Protein AF-A0A5K1G7Z6-F1 (afdb_monomer)

Sequence (95 aa):
MSKHSDDIERLQGITLPVISYKELLLATSNFCNANFLGNESFGSVYKGILADGTTVAVKVLNLLYEGASKSFDIECTVMHQIRHRNLVKVIMSCP

Secondary structure (DSSP, 8-state):
---SS-SS---TT-------HHHHHHHTTTT-GGGEEEEETTEEEEEEE-TTS-EEEEEEE-TTSTTHHHHHHHHHHHHHH---TTSPPP-----

Foldseek 3Di:
DDDDDDPPPDPPPDDFDDDAPVQVCQQQVNVDPVQWDDADPFATWGWGQGPVRDIDIDGDGDPPDDCSVVVVVVVVVVLCPDDDPPDDRDRDDDD

Mean predicted aligned error: 9.82 Å

Organism: NCBI:txid210225

pLDDT: mean 75.78, std 17.64, range [33.72, 96.38]

Solvent-accessible surface area (backbone atoms only — not comparable to full-atom values): 6111 Å² total; per-residue (Å²): 135,86,86,86,86,75,83,84,76,78,65,89,89,66,91,59,71,85,65,51,69,67,54,52,32,62,23,19,60,66,72,31,75,93,28,55,74,49,74,55,101,61,26,39,32,26,43,25,43,43,98,89,65,52,75,43,79,48,73,48,70,51,67,88,44,89,59,35,66,59,51,44,56,49,50,50,54,52,39,65,70,52,83,50,99,90,51,81,72,63,68,72,85,71,135

Radius of gyration: 14.49 Å; Cα contacts (8 Å, |Δi|>4): 96; chains: 1; bounding box: 43×34×26 Å

Structure (mmCIF, N/CA/C/O backbone):
data_AF-A0A5K1G7Z6-F1
#
_entry.id   AF-A0A5K1G7Z6-F1
#
loop_
_atom_site.group_PDB
_atom_site.id
_atom_site.type_symbol
_atom_site.label_atom_id
_atom_site.label_alt_id
_atom_site.label_comp_id
_atom_site.label_asym_id
_atom_site.label_entity_id
_atom_site.label_seq_id
_atom_site.pdbx_PDB_ins_code
_atom_site.Cartn_x
_atom_site.Cartn_y
_atom_site.Cartn_z
_atom_site.occupancy
_atom_site.B_iso_or_equiv
_atom_site.auth_seq_id
_atom_site.auth_comp_id
_atom_site.auth_asym_id
_atom_site.auth_atom_id
_atom_site.pdbx_PDB_model_num
ATOM 1 N N . MET A 1 1 ? 29.820 6.897 12.870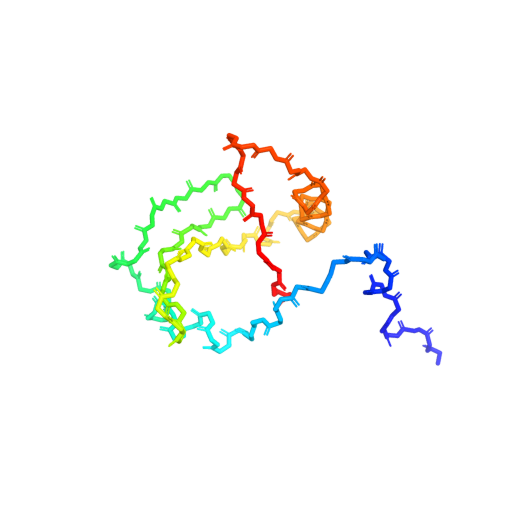 1.00 33.72 1 MET A N 1
ATOM 2 C CA . MET A 1 1 ? 29.589 7.770 11.698 1.00 33.72 1 MET A CA 1
ATOM 3 C C . MET A 1 1 ? 28.296 7.274 11.054 1.00 33.72 1 MET A C 1
ATOM 5 O O . MET A 1 1 ? 28.349 6.369 10.244 1.00 33.72 1 MET A O 1
ATOM 9 N N . SER A 1 2 ? 27.141 7.495 11.693 1.00 36.50 2 SER A N 1
ATOM 10 C CA . SER A 1 2 ? 26.239 8.650 11.482 1.00 36.50 2 SER A CA 1
ATOM 11 C C . SER A 1 2 ? 25.957 8.819 9.979 1.00 36.50 2 SER A C 1
ATOM 13 O O . SER A 1 2 ? 26.885 9.154 9.256 1.00 36.50 2 SER A O 1
ATOM 15 N N . LYS A 1 3 ? 24.773 8.540 9.425 1.00 36.81 3 LYS A N 1
ATOM 16 C CA . LYS A 1 3 ? 23.414 8.660 9.964 1.00 36.81 3 LYS A CA 1
ATOM 17 C C . LYS A 1 3 ? 22.495 7.578 9.388 1.00 36.81 3 LYS A C 1
ATOM 19 O O . LYS A 1 3 ? 22.454 7.361 8.184 1.00 36.81 3 LYS A O 1
ATOM 24 N N . HIS A 1 4 ? 21.752 6.939 10.275 1.00 45.06 4 HIS A N 1
ATOM 25 C CA . HIS A 1 4 ? 20.583 6.114 10.005 1.00 45.06 4 HIS A CA 1
ATOM 26 C C . HIS A 1 4 ? 19.493 6.793 10.840 1.00 45.06 4 HIS A C 1
ATOM 28 O O . HIS A 1 4 ? 19.712 6.866 12.048 1.00 45.06 4 HIS A O 1
ATOM 34 N N . SER A 1 5 ? 18.442 7.357 10.216 1.00 38.75 5 SER A N 1
ATOM 35 C CA . SER A 1 5 ? 17.180 7.845 10.843 1.00 38.75 5 SER A CA 1
ATOM 36 C C . SER A 1 5 ? 16.677 9.275 10.501 1.00 38.75 5 SER A C 1
ATOM 38 O O . SER A 1 5 ? 15.725 9.710 11.143 1.00 38.75 5 SER A O 1
ATOM 40 N N . ASP A 1 6 ? 17.192 10.002 9.498 1.00 37.72 6 ASP A N 1
ATOM 41 C CA . ASP A 1 6 ? 16.835 11.438 9.345 1.00 37.72 6 ASP A CA 1
ATOM 42 C C . ASP A 1 6 ? 15.898 11.816 8.166 1.00 37.72 6 ASP A C 1
ATOM 44 O O . ASP A 1 6 ? 15.642 13.001 7.983 1.00 37.72 6 ASP A O 1
ATOM 48 N N . ASP A 1 7 ? 15.327 10.882 7.389 1.00 39.72 7 ASP A N 1
ATOM 49 C CA . ASP A 1 7 ? 14.519 11.259 6.200 1.00 39.72 7 ASP A CA 1
ATOM 50 C C . ASP A 1 7 ? 12.982 11.204 6.390 1.00 39.72 7 ASP A C 1
ATOM 52 O O . ASP A 1 7 ? 12.233 11.532 5.473 1.00 39.72 7 ASP A O 1
ATOM 56 N N . ILE A 1 8 ? 12.477 10.866 7.589 1.00 48.38 8 ILE A N 1
ATOM 57 C CA . ILE A 1 8 ? 11.028 10.942 7.919 1.00 48.38 8 ILE A CA 1
ATOM 58 C C . ILE A 1 8 ? 10.653 12.311 8.527 1.00 48.38 8 ILE A C 1
ATOM 60 O O . ILE A 1 8 ? 9.501 12.577 8.866 1.00 48.38 8 ILE A O 1
ATOM 64 N N . GLU A 1 9 ? 11.587 13.254 8.622 1.00 43.72 9 GLU A N 1
ATOM 65 C CA . GLU A 1 9 ? 11.241 14.645 8.905 1.00 43.72 9 GLU A CA 1
ATOM 66 C C . GLU A 1 9 ? 11.064 15.412 7.593 1.00 43.72 9 GLU A C 1
ATOM 68 O O . GLU A 1 9 ? 12.046 15.862 7.009 1.00 43.72 9 GLU A O 1
ATOM 73 N N . ARG A 1 10 ? 9.802 15.588 7.154 1.00 42.16 10 ARG A N 1
ATOM 74 C CA . ARG A 1 10 ? 9.218 16.853 6.619 1.00 42.16 10 ARG A CA 1
ATOM 75 C C . ARG A 1 10 ? 7.948 16.663 5.768 1.00 42.16 10 ARG A C 1
ATOM 77 O O . ARG A 1 10 ? 7.815 17.221 4.683 1.00 42.16 10 ARG A O 1
ATOM 84 N N . LEU A 1 11 ? 6.926 16.017 6.331 1.00 49.56 11 LEU A N 1
ATOM 85 C CA . LEU A 1 11 ? 5.526 16.320 5.991 1.00 49.56 11 LEU A CA 1
ATOM 86 C C . LEU A 1 11 ? 4.891 17.057 7.178 1.00 49.56 11 LEU A C 1
ATOM 88 O O . LEU A 1 11 ? 4.120 16.494 7.953 1.00 49.56 11 LEU A O 1
ATOM 92 N N . GLN A 1 12 ? 5.275 18.324 7.367 1.00 43.69 12 GLN A N 1
ATOM 93 C CA . GLN A 1 12 ? 4.718 19.171 8.424 1.00 43.69 12 GLN A CA 1
ATOM 94 C C . GLN A 1 12 ? 3.193 19.288 8.242 1.00 43.69 12 GLN A C 1
ATOM 96 O O . GLN A 1 12 ? 2.720 19.899 7.287 1.00 43.69 12 GLN A O 1
ATOM 101 N N . GLY A 1 13 ? 2.429 18.681 9.158 1.00 45.28 13 GLY A N 1
ATOM 102 C CA . GLY A 1 13 ? 0.972 18.834 9.258 1.00 45.28 13 GLY A CA 1
ATOM 103 C C . GLY A 1 13 ? 0.114 17.642 8.817 1.00 45.28 13 GLY A C 1
ATOM 104 O O . GLY A 1 13 ? -1.110 17.771 8.801 1.00 45.28 13 GLY A O 1
ATOM 105 N N . ILE A 1 14 ? 0.698 16.486 8.479 1.00 52.25 14 ILE A N 1
ATOM 106 C CA . ILE A 1 14 ? -0.070 15.267 8.175 1.00 52.25 14 ILE A CA 1
ATOM 107 C C . ILE A 1 14 ? 0.371 14.135 9.112 1.00 52.25 14 ILE A C 1
ATOM 109 O O . ILE A 1 14 ? 1.354 13.452 8.853 1.00 52.25 14 ILE A O 1
ATOM 113 N N . THR A 1 15 ? -0.367 13.91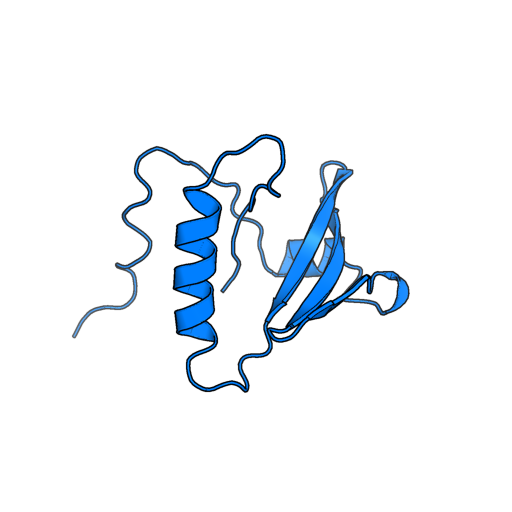4 10.202 1.00 50.34 15 THR A N 1
ATOM 114 C CA . THR A 1 15 ? -0.235 12.688 11.004 1.00 50.34 15 THR A CA 1
ATOM 115 C C . THR A 1 15 ? -0.934 11.556 10.257 1.00 50.34 15 THR A C 1
ATOM 117 O O . THR A 1 15 ? -2.164 11.520 10.196 1.00 50.34 15 THR A O 1
ATOM 120 N N . LEU A 1 16 ? -0.165 10.664 9.634 1.00 58.88 16 LEU A N 1
ATOM 121 C CA . LEU A 1 16 ? -0.701 9.453 9.013 1.00 58.88 16 LEU A CA 1
ATOM 122 C C . LEU A 1 16 ? -0.674 8.299 10.022 1.00 58.88 16 LEU A C 1
ATOM 124 O O . LEU A 1 16 ? 0.274 8.210 10.805 1.00 58.88 16 LEU A O 1
ATOM 128 N N . PRO A 1 17 ? -1.683 7.411 10.021 1.00 65.25 17 PRO A N 1
ATOM 129 C CA . PRO A 1 17 ? -1.619 6.177 10.787 1.00 65.25 17 PRO A CA 1
ATOM 130 C C . PRO A 1 17 ? -0.415 5.352 10.326 1.00 65.25 17 PRO A C 1
ATOM 132 O O . PRO A 1 17 ? -0.280 5.047 9.140 1.00 65.25 17 PRO A O 1
ATOM 135 N N . VAL A 1 18 ? 0.456 4.986 11.263 1.00 71.69 18 VAL A N 1
ATOM 136 C CA . VAL A 1 18 ? 1.515 4.010 11.003 1.00 71.69 18 VAL A CA 1
ATOM 137 C C . VAL A 1 18 ? 0.869 2.628 11.072 1.00 71.69 18 VAL A C 1
ATOM 139 O O . VAL A 1 18 ? 0.439 2.207 12.139 1.00 71.69 18 VAL A O 1
ATOM 142 N N . ILE A 1 19 ? 0.777 1.950 9.931 1.00 81.62 19 ILE A N 1
ATOM 143 C CA . ILE A 1 19 ? 0.304 0.567 9.805 1.00 81.62 19 ILE A CA 1
ATOM 144 C C . ILE A 1 19 ? 1.545 -0.302 9.642 1.00 81.62 19 ILE A C 1
ATOM 146 O O . ILE A 1 19 ? 2.379 -0.082 8.765 1.00 81.62 19 ILE A O 1
ATOM 150 N N . SER A 1 20 ? 1.703 -1.284 10.511 1.00 87.50 20 SER A N 1
ATOM 151 C CA . SER A 1 20 ? 2.823 -2.212 10.431 1.00 87.50 20 SER A CA 1
ATOM 152 C C . SER A 1 20 ? 2.668 -3.182 9.256 1.00 87.50 20 SER A C 1
ATOM 154 O O . SER A 1 20 ? 1.559 -3.526 8.841 1.00 87.50 20 SER A O 1
ATOM 156 N N . TYR A 1 21 ? 3.786 -3.733 8.777 1.00 88.19 21 TYR A N 1
ATOM 157 C CA . TYR A 1 21 ? 3.761 -4.837 7.812 1.00 88.19 21 TYR A CA 1
ATOM 158 C C . TYR A 1 21 ? 2.878 -6.003 8.285 1.00 88.19 21 TYR A C 1
ATOM 160 O O . TYR A 1 21 ? 2.136 -6.586 7.500 1.00 88.19 21 TYR A O 1
ATOM 168 N N . LYS A 1 22 ? 2.899 -6.312 9.590 1.00 90.94 22 LYS A N 1
ATOM 169 C CA . LYS A 1 22 ? 2.064 -7.363 10.188 1.00 90.94 22 LYS A CA 1
ATOM 170 C C . LYS A 1 22 ? 0.571 -7.073 10.030 1.00 90.94 22 LYS A C 1
ATOM 172 O O . LYS A 1 22 ? -0.197 -7.991 9.755 1.00 90.94 22 LYS A O 1
ATOM 177 N N . GLU A 1 23 ? 0.154 -5.824 10.197 1.00 91.50 23 GLU A N 1
ATOM 178 C CA . GLU A 1 23 ? -1.237 -5.427 9.974 1.00 91.50 23 GLU A CA 1
ATOM 179 C C . GLU A 1 23 ? -1.627 -5.549 8.503 1.00 91.50 23 GLU A C 1
ATOM 181 O O . GLU A 1 23 ? -2.694 -6.083 8.218 1.00 91.50 23 GLU A O 1
ATOM 186 N N . LEU A 1 24 ? -0.753 -5.160 7.568 1.00 92.69 24 LEU A N 1
ATOM 187 C CA . LEU A 1 24 ? -0.987 -5.378 6.134 1.00 92.69 24 LEU A CA 1
ATOM 188 C C . LEU A 1 24 ? -1.079 -6.872 5.791 1.00 92.69 24 LEU A C 1
ATOM 190 O O . LEU A 1 24 ? -1.939 -7.277 5.005 1.00 92.69 24 LEU A O 1
ATOM 194 N N . LEU A 1 25 ? -0.239 -7.703 6.412 1.00 94.31 25 LEU A N 1
ATOM 195 C CA . LEU A 1 25 ? -0.252 -9.155 6.253 1.00 94.31 25 LEU A CA 1
ATOM 196 C C . LEU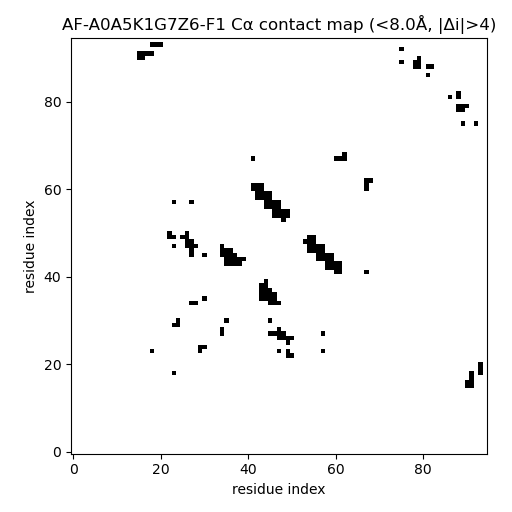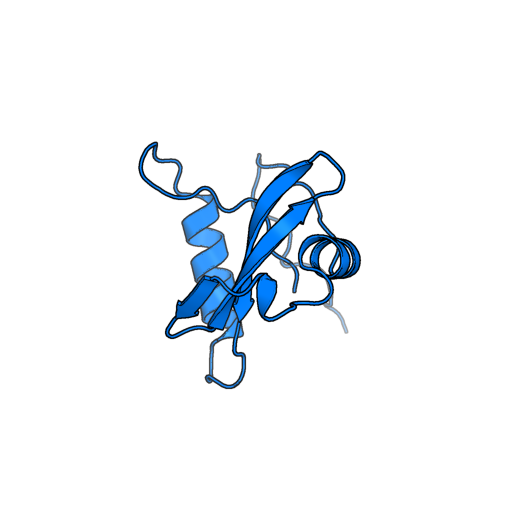 A 1 25 ? -1.601 -9.737 6.688 1.00 94.31 25 LEU A C 1
ATOM 198 O O . LEU A 1 25 ? -2.223 -10.493 5.947 1.00 94.31 25 LEU A O 1
ATOM 202 N N . LEU A 1 26 ? -2.081 -9.357 7.873 1.00 95.62 26 LEU A N 1
ATOM 203 C CA . LEU A 1 26 ? -3.375 -9.804 8.388 1.00 95.62 26 LEU A CA 1
ATOM 204 C C . LEU A 1 26 ? -4.524 -9.281 7.521 1.00 95.62 26 LEU A C 1
ATOM 206 O O . LEU A 1 26 ? -5.384 -10.059 7.109 1.00 95.62 26 LEU A O 1
ATOM 210 N N . ALA A 1 27 ? -4.491 -7.994 7.173 1.00 94.88 27 ALA A N 1
ATOM 211 C CA . ALA A 1 27 ? -5.530 -7.342 6.387 1.00 94.88 27 ALA A CA 1
ATOM 212 C C . ALA A 1 27 ? -5.708 -7.976 5.003 1.00 94.88 27 ALA A C 1
ATOM 214 O O . ALA A 1 27 ? -6.829 -8.067 4.509 1.00 94.88 27 ALA A O 1
ATOM 215 N N . THR A 1 28 ? -4.616 -8.430 4.384 1.00 96.12 28 THR A N 1
ATOM 216 C CA . THR A 1 28 ? -4.608 -9.045 3.045 1.00 96.12 28 THR A CA 1
ATOM 217 C C . THR A 1 28 ? -4.678 -10.573 3.073 1.00 96.12 28 THR A C 1
ATOM 219 O O . THR A 1 28 ? -4.598 -11.207 2.017 1.00 96.12 28 THR A O 1
ATOM 222 N N . SER A 1 29 ? -4.841 -11.190 4.251 1.00 96.19 29 SER A N 1
ATOM 223 C CA . SER A 1 29 ? -4.769 -12.651 4.421 1.00 96.19 29 SER A CA 1
ATOM 224 C C . SER A 1 29 ? -3.474 -13.237 3.845 1.00 96.19 29 SER A C 1
ATOM 226 O O . SER A 1 29 ? -3.499 -14.180 3.058 1.00 96.19 29 SER A O 1
ATOM 228 N N . ASN A 1 30 ? -2.340 -12.647 4.220 1.00 95.25 30 ASN A N 1
ATOM 229 C CA . ASN A 1 30 ? -1.003 -12.996 3.747 1.00 95.25 30 ASN A CA 1
ATOM 230 C C . ASN A 1 30 ? -0.855 -12.846 2.224 1.00 95.25 30 ASN A C 1
ATOM 232 O O . ASN A 1 30 ? -0.348 -13.749 1.559 1.00 95.25 30 ASN A O 1
ATOM 236 N N . PHE A 1 31 ? -1.340 -11.724 1.675 1.00 94.62 31 PHE A N 1
ATOM 237 C CA . PHE A 1 31 ? -1.343 -11.439 0.233 1.00 94.62 31 PHE A CA 1
ATOM 238 C C . PHE A 1 31 ? -1.956 -12.578 -0.605 1.00 94.62 31 PHE A C 1
ATOM 240 O O . PHE A 1 31 ? -1.453 -12.944 -1.667 1.00 94.62 31 PHE A O 1
ATOM 247 N N . CYS A 1 32 ? -3.047 -13.174 -0.109 1.00 94.81 32 CYS A N 1
ATOM 248 C CA . CYS A 1 32 ? -3.714 -14.293 -0.772 1.00 94.81 32 CYS A CA 1
ATOM 249 C C . CYS A 1 32 ? -4.235 -13.893 -2.163 1.00 94.81 32 CYS A C 1
ATOM 251 O O . CYS A 1 32 ? -4.789 -12.807 -2.337 1.00 94.81 32 CYS A O 1
ATOM 253 N N . ASN A 1 33 ? -4.169 -14.811 -3.133 1.00 95.56 33 ASN A N 1
ATOM 254 C CA . ASN A 1 33 ? -4.729 -14.605 -4.475 1.00 95.56 33 ASN A CA 1
ATOM 255 C C . ASN A 1 33 ? -6.232 -14.281 -4.471 1.00 95.56 33 ASN A C 1
ATOM 257 O O . ASN A 1 33 ? -6.696 -13.586 -5.367 1.00 95.56 33 ASN A O 1
ATOM 261 N N . ALA A 1 34 ? -6.992 -14.725 -3.463 1.00 96.38 34 ALA A N 1
ATOM 262 C CA . ALA A 1 34 ? -8.403 -14.350 -3.312 1.00 96.38 34 ALA A CA 1
ATOM 263 C C . ALA A 1 34 ? -8.604 -12.834 -3.115 1.00 96.38 34 ALA A C 1
ATOM 265 O O . ALA A 1 34 ? -9.674 -12.306 -3.405 1.00 96.38 34 ALA A O 1
ATOM 266 N N . ASN A 1 35 ? -7.567 -12.141 -2.643 1.00 94.88 35 ASN A N 1
ATOM 267 C CA . ASN A 1 35 ? -7.538 -10.699 -2.455 1.00 94.88 35 ASN A CA 1
ATOM 268 C C . ASN A 1 35 ? -6.780 -9.972 -3.574 1.00 94.88 35 ASN A C 1
ATOM 270 O O . ASN A 1 35 ? -6.634 -8.758 -3.499 1.00 94.88 35 ASN A O 1
ATOM 274 N N . PHE A 1 36 ? -6.279 -10.661 -4.600 1.00 95.75 36 PHE A N 1
ATOM 275 C CA . PHE A 1 36 ? -5.554 -10.017 -5.692 1.00 95.75 36 PHE A CA 1
ATOM 276 C C . PHE A 1 36 ? -6.500 -9.175 -6.554 1.00 95.75 36 PHE A C 1
ATOM 278 O O . PHE A 1 36 ? -7.536 -9.655 -7.013 1.00 95.75 36 PHE A O 1
ATOM 285 N N . LEU A 1 37 ? -6.138 -7.912 -6.773 1.00 94.50 37 LEU A N 1
ATOM 286 C CA . LEU A 1 37 ? -6.907 -6.974 -7.593 1.00 94.50 37 LEU A CA 1
ATOM 287 C C . LEU A 1 37 ? -6.292 -6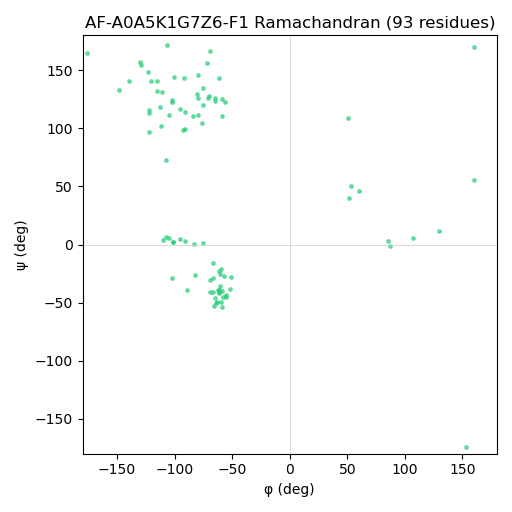.781 -8.978 1.00 94.50 37 LEU A C 1
ATOM 289 O O . LEU A 1 37 ? -7.013 -6.498 -9.932 1.00 94.50 37 LEU A O 1
ATOM 293 N N . GLY A 1 38 ? -4.977 -6.939 -9.103 1.00 92.31 38 GLY A N 1
ATOM 294 C CA . GLY A 1 38 ? -4.292 -6.778 -10.376 1.00 92.31 38 GLY A CA 1
ATOM 295 C C . GLY A 1 38 ? -2.802 -6.520 -10.222 1.00 92.31 38 GLY A C 1
ATOM 296 O O . GLY A 1 38 ? -2.296 -6.282 -9.125 1.00 92.31 38 GLY A O 1
ATOM 297 N N . ASN A 1 39 ? -2.104 -6.569 -11.352 1.00 88.75 39 ASN A N 1
ATOM 298 C CA . ASN A 1 39 ? -0.707 -6.183 -11.455 1.00 88.75 39 ASN A CA 1
ATOM 299 C C . ASN A 1 39 ? -0.626 -4.904 -12.287 1.00 88.75 39 ASN A C 1
ATOM 301 O O . ASN A 1 39 ? -1.202 -4.835 -13.372 1.00 88.75 39 ASN A O 1
ATOM 305 N N . GLU A 1 40 ? 0.102 -3.917 -11.790 1.00 73.12 40 GLU A N 1
ATOM 306 C CA . GLU A 1 40 ? 0.507 -2.740 -12.547 1.00 73.12 40 GLU A CA 1
ATOM 307 C C . GLU A 1 40 ? 2.000 -2.821 -12.872 1.00 73.12 40 GLU A C 1
ATOM 309 O O . GLU A 1 40 ? 2.728 -3.673 -12.359 1.00 73.12 40 GLU A O 1
ATOM 314 N N . SER A 1 41 ? 2.480 -1.897 -13.703 1.00 73.38 41 SER A N 1
ATOM 315 C CA . SER A 1 41 ? 3.890 -1.798 -14.099 1.00 73.38 41 SER A CA 1
ATOM 316 C C . SER A 1 41 ? 4.873 -1.783 -12.921 1.00 73.38 41 SER A C 1
ATOM 318 O O . SER A 1 41 ? 5.999 -2.242 -13.073 1.00 73.38 41 SER A O 1
ATOM 320 N N . PHE A 1 42 ? 4.456 -1.299 -11.748 1.00 72.94 42 PHE A N 1
ATOM 321 C CA . PHE A 1 42 ? 5.327 -1.121 -10.579 1.00 72.94 42 PHE A CA 1
ATOM 322 C C . PHE A 1 42 ? 5.046 -2.090 -9.426 1.00 72.94 42 PHE A C 1
ATOM 324 O O . PHE A 1 42 ? 5.675 -1.982 -8.374 1.00 72.94 42 PHE A O 1
ATOM 331 N N . GLY A 1 43 ? 4.122 -3.039 -9.591 1.00 85.38 43 GLY A N 1
ATOM 332 C CA . GLY A 1 43 ? 3.825 -4.003 -8.537 1.00 85.38 43 GLY A CA 1
ATOM 333 C C . GLY A 1 43 ? 2.413 -4.565 -8.558 1.00 85.38 43 GLY A C 1
ATOM 334 O O . GLY A 1 43 ? 1.613 -4.284 -9.447 1.00 85.38 43 GLY A O 1
ATOM 335 N N . SER A 1 44 ? 2.110 -5.349 -7.534 1.00 90.81 44 SER A N 1
ATOM 336 C CA . SER A 1 44 ? 0.841 -6.051 -7.366 1.00 90.81 44 SER A CA 1
ATOM 337 C C . SER A 1 44 ? -0.061 -5.308 -6.391 1.00 90.81 44 SER A C 1
ATOM 339 O O . SER A 1 44 ? 0.409 -4.747 -5.404 1.00 90.81 44 SER A O 1
ATOM 341 N N . VAL A 1 45 ? -1.365 -5.312 -6.642 1.00 92.25 45 VAL A N 1
ATOM 342 C CA . VAL A 1 45 ? -2.357 -4.661 -5.783 1.00 92.25 45 VAL A CA 1
ATOM 343 C C . VAL A 1 45 ? -3.272 -5.717 -5.178 1.00 92.25 45 VAL A C 1
ATOM 345 O O . VAL A 1 45 ? -3.800 -6.577 -5.885 1.00 92.25 45 VAL A O 1
ATOM 348 N N . TYR A 1 46 ? -3.484 -5.625 -3.869 1.00 95.19 46 TYR A N 1
ATOM 349 C CA . TYR A 1 46 ? -4.344 -6.521 -3.103 1.00 95.19 46 TYR A CA 1
ATOM 350 C C . TYR A 1 46 ? -5.428 -5.745 -2.363 1.00 95.19 46 TYR A C 1
ATOM 352 O O . TYR A 1 46 ? -5.211 -4.627 -1.905 1.00 95.19 46 TYR A O 1
ATOM 360 N N . LYS A 1 47 ? -6.590 -6.359 -2.186 1.00 96.06 47 LYS A N 1
ATOM 361 C CA . LYS A 1 47 ? -7.620 -5.911 -1.258 1.00 96.06 47 LYS A CA 1
ATOM 362 C C . LYS A 1 47 ? -7.197 -6.259 0.168 1.00 96.06 47 LYS A C 1
ATOM 364 O O . LYS A 1 47 ? -6.782 -7.383 0.438 1.00 96.06 47 LYS A O 1
ATOM 369 N N . GLY A 1 48 ? -7.347 -5.313 1.085 1.00 94.88 48 GLY A N 1
ATOM 370 C CA . GLY A 1 48 ? -7.168 -5.533 2.516 1.00 94.88 48 GLY A CA 1
ATOM 371 C C . GLY A 1 48 ? -8.353 -5.019 3.325 1.00 94.88 48 GLY A C 1
ATOM 372 O O . GLY A 1 48 ? -9.054 -4.104 2.891 1.00 94.88 48 GLY A O 1
ATOM 373 N N . ILE A 1 49 ? -8.567 -5.600 4.503 1.00 95.50 49 ILE A N 1
ATOM 374 C CA . ILE A 1 49 ? -9.498 -5.086 5.515 1.00 95.50 49 ILE A CA 1
ATOM 375 C C . ILE A 1 49 ? -8.703 -4.857 6.801 1.00 95.50 49 ILE A C 1
ATOM 377 O O . ILE A 1 49 ? -8.193 -5.808 7.389 1.00 95.50 49 ILE A O 1
ATOM 381 N N . LEU A 1 50 ? -8.557 -3.596 7.210 1.00 91.69 50 LEU A N 1
ATOM 382 C CA . LEU A 1 50 ? -7.864 -3.228 8.447 1.00 91.69 50 LEU A CA 1
ATOM 383 C C . LEU A 1 50 ? -8.672 -3.657 9.684 1.00 91.69 50 LEU A C 1
ATOM 385 O O . LEU A 1 50 ? -9.854 -3.986 9.592 1.00 91.69 50 LEU A O 1
ATOM 389 N N . ALA A 1 51 ? -8.038 -3.638 10.860 1.00 90.88 51 ALA A N 1
ATOM 390 C CA . ALA A 1 51 ? -8.661 -4.069 12.117 1.00 90.88 51 ALA A CA 1
ATOM 391 C C . ALA A 1 51 ? -9.909 -3.251 12.504 1.00 90.88 51 ALA A C 1
ATOM 393 O O . ALA A 1 51 ? -10.789 -3.759 13.194 1.00 90.88 51 ALA A O 1
ATOM 394 N N . ASP A 1 52 ? -10.000 -2.004 12.040 1.00 90.62 52 ASP A N 1
ATOM 395 C CA . ASP A 1 52 ? -11.153 -1.117 12.225 1.00 90.62 52 ASP A CA 1
ATOM 396 C C . ASP A 1 52 ? -12.278 -1.346 11.190 1.00 90.62 52 ASP A C 1
ATOM 398 O O . ASP A 1 52 ? -13.300 -0.662 11.223 1.00 90.62 52 ASP A O 1
ATOM 402 N N . GLY A 1 53 ? -12.108 -2.303 10.270 1.00 92.69 53 GLY A N 1
ATOM 403 C CA . GLY A 1 53 ? -13.046 -2.605 9.187 1.00 92.69 53 GLY A CA 1
ATOM 404 C C . GLY A 1 53 ? -12.838 -1.774 7.917 1.00 92.69 53 GLY A C 1
ATOM 405 O O . GLY A 1 53 ? -13.538 -1.996 6.924 1.00 92.69 53 GLY A O 1
ATOM 406 N N . THR A 1 54 ? -11.874 -0.850 7.897 1.00 90.94 54 THR A N 1
ATOM 407 C CA . THR A 1 54 ? -11.578 -0.033 6.716 1.00 90.94 54 THR A CA 1
ATOM 408 C C . THR A 1 54 ? -11.071 -0.914 5.573 1.00 90.94 54 THR A C 1
ATOM 410 O O . THR A 1 54 ? -10.071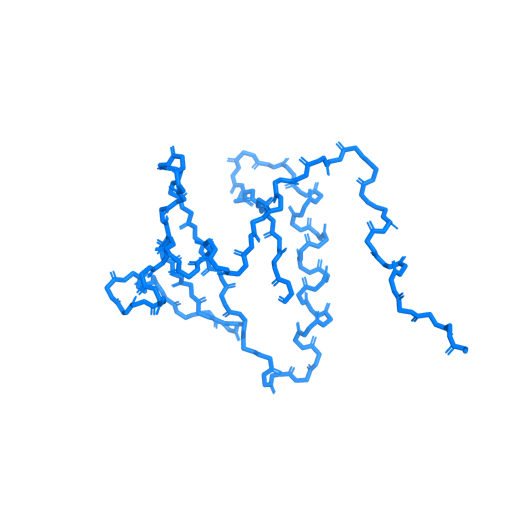 -1.622 5.701 1.00 90.94 54 THR A O 1
ATOM 413 N N . THR A 1 55 ? -11.749 -0.858 4.423 1.00 93.12 55 THR A N 1
ATOM 414 C CA . THR A 1 55 ? -11.292 -1.532 3.198 1.00 93.12 55 THR A CA 1
ATOM 415 C C . THR A 1 55 ? -10.215 -0.696 2.513 1.00 93.12 55 THR A C 1
ATOM 417 O O . THR A 1 55 ? -10.416 0.491 2.261 1.00 93.12 55 THR A O 1
ATOM 420 N N . VAL A 1 56 ? -9.091 -1.324 2.177 1.00 91.06 56 VAL A N 1
ATOM 421 C CA . VAL A 1 56 ? -7.923 -0.679 1.562 1.00 91.06 56 VAL A CA 1
ATOM 422 C C . VAL A 1 56 ? -7.446 -1.439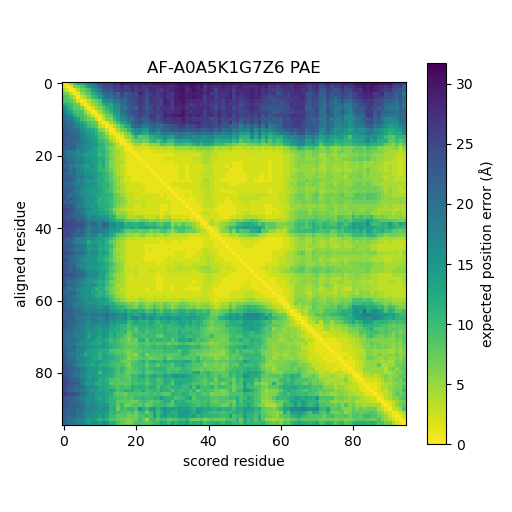 0.325 1.00 91.06 56 VAL A C 1
ATOM 424 O O . VAL A 1 56 ? -7.683 -2.640 0.187 1.00 91.06 56 VAL A O 1
ATOM 427 N N . ALA A 1 57 ? -6.745 -0.737 -0.563 1.00 92.19 57 ALA A N 1
ATOM 428 C CA . ALA A 1 5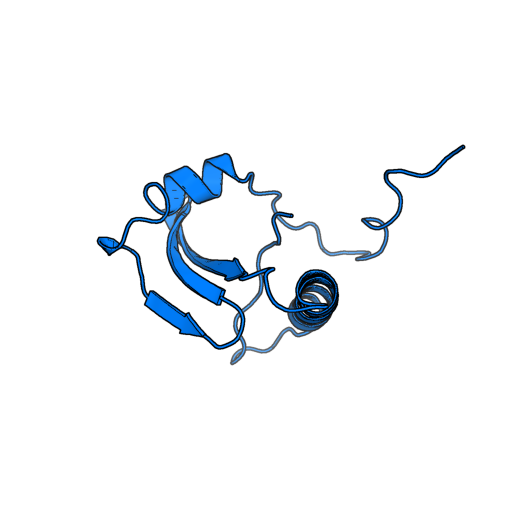7 ? -5.924 -1.342 -1.604 1.00 92.19 57 ALA A CA 1
ATOM 429 C C . ALA A 1 57 ? -4.452 -1.262 -1.172 1.00 92.19 57 ALA A C 1
ATOM 431 O O . ALA A 1 57 ? -3.944 -0.177 -0.898 1.00 92.19 57 ALA A O 1
ATOM 432 N N . VAL A 1 58 ? -3.779 -2.406 -1.094 1.00 91.31 58 VAL A N 1
ATOM 433 C CA . VAL A 1 58 ? -2.375 -2.531 -0.693 1.00 91.31 58 VAL A CA 1
ATOM 434 C C . VAL A 1 58 ? -1.542 -2.792 -1.940 1.00 91.31 58 VAL A C 1
ATOM 436 O O . VAL A 1 58 ? -1.660 -3.856 -2.548 1.00 91.31 58 VAL A O 1
ATOM 439 N N . LYS A 1 59 ? -0.716 -1.818 -2.332 1.00 88.81 59 LYS A N 1
ATOM 440 C CA . LYS A 1 59 ? 0.219 -1.947 -3.455 1.00 88.81 59 LYS A CA 1
ATOM 441 C C . LYS A 1 59 ? 1.564 -2.462 -2.941 1.00 88.81 59 LYS A C 1
ATOM 443 O O . LYS A 1 59 ? 2.240 -1.776 -2.182 1.00 88.81 59 LYS A O 1
ATOM 448 N N . VAL A 1 60 ? 1.929 -3.672 -3.350 1.00 87.75 60 VAL A N 1
ATOM 449 C CA . VAL A 1 60 ? 3.223 -4.308 -3.084 1.00 87.75 60 VAL A CA 1
ATOM 450 C C . VAL A 1 60 ? 4.122 -4.051 -4.280 1.00 87.75 60 VAL A C 1
ATOM 452 O O . VAL A 1 60 ? 3.823 -4.491 -5.391 1.00 87.75 60 VAL A O 1
ATOM 455 N N . LEU A 1 61 ? 5.214 -3.326 -4.068 1.00 81.94 61 LEU A N 1
ATOM 456 C CA . LEU A 1 61 ? 6.101 -2.946 -5.157 1.00 81.94 61 LEU A CA 1
ATOM 457 C C . LEU A 1 61 ? 7.043 -4.062 -5.577 1.00 81.94 61 LEU A C 1
ATOM 459 O O . LEU A 1 61 ? 7.562 -4.813 -4.752 1.00 81.94 61 LEU A O 1
ATOM 463 N N . ASN A 1 62 ? 7.332 -4.101 -6.874 1.00 78.88 62 ASN A N 1
ATOM 464 C CA . ASN A 1 62 ? 8.391 -4.939 -7.408 1.00 78.88 62 ASN A CA 1
ATOM 465 C C . ASN A 1 62 ? 9.716 -4.158 -7.450 1.00 78.88 62 ASN A C 1
ATOM 467 O O . ASN A 1 62 ? 9.969 -3.389 -8.377 1.00 78.88 62 ASN A O 1
ATOM 471 N N . LEU A 1 63 ? 10.572 -4.377 -6.448 1.00 71.81 63 LEU A N 1
ATOM 472 C CA . LEU A 1 63 ? 11.866 -3.695 -6.312 1.00 71.81 63 LEU A CA 1
ATOM 473 C C . LEU A 1 63 ? 12.954 -4.200 -7.275 1.00 71.81 63 LEU A C 1
ATOM 475 O O . LEU A 1 63 ? 14.075 -3.700 -7.238 1.00 71.81 63 LEU A O 1
ATOM 479 N N . LEU A 1 64 ? 12.647 -5.167 -8.147 1.00 68.94 64 LEU A N 1
ATOM 480 C CA . LEU A 1 64 ? 13.591 -5.653 -9.159 1.00 68.94 64 LEU A CA 1
ATOM 481 C C . LEU A 1 64 ? 13.919 -4.596 -10.228 1.00 68.94 64 LEU A C 1
ATOM 483 O O . LEU A 1 64 ? 14.900 -4.749 -10.951 1.00 68.94 64 LEU A O 1
ATOM 487 N N . TYR A 1 65 ? 13.124 -3.526 -10.328 1.00 66.06 65 TYR A N 1
ATOM 488 C CA . TYR A 1 65 ? 13.435 -2.388 -11.189 1.00 66.06 65 TYR A CA 1
ATOM 489 C C . TYR A 1 65 ? 14.460 -1.462 -10.526 1.00 66.06 65 TYR A C 1
ATOM 491 O O . TYR A 1 65 ? 14.257 -0.969 -9.414 1.00 66.06 65 TYR A O 1
ATOM 499 N N . GLU A 1 66 ? 15.555 -1.182 -11.235 1.00 70.00 66 GLU A N 1
ATOM 500 C CA . GLU A 1 66 ? 16.547 -0.201 -10.802 1.00 70.00 66 GLU A CA 1
ATOM 501 C C . GLU A 1 66 ? 15.864 1.158 -10.571 1.00 70.00 66 GLU A C 1
ATOM 503 O O . GLU A 1 66 ? 15.184 1.693 -11.444 1.00 70.00 66 GLU A O 1
ATOM 508 N N . GLY A 1 67 ? 15.987 1.693 -9.354 1.00 66.94 67 GLY A N 1
ATOM 509 C CA . GLY A 1 67 ? 15.322 2.937 -8.964 1.00 66.94 67 GLY A CA 1
ATOM 510 C C . GLY A 1 67 ? 13.877 2.793 -8.469 1.00 66.94 67 GLY A C 1
ATOM 511 O O . GLY A 1 67 ? 13.295 3.812 -8.107 1.00 66.94 67 GLY A O 1
ATOM 512 N N . ALA A 1 68 ? 13.313 1.584 -8.358 1.00 68.00 68 ALA A N 1
ATOM 513 C CA . ALA A 1 68 ? 11.946 1.367 -7.864 1.00 68.00 68 ALA A CA 1
ATOM 514 C C . ALA A 1 68 ? 11.700 1.974 -6.475 1.00 68.00 68 ALA A C 1
ATOM 516 O O . ALA A 1 68 ? 10.697 2.650 -6.276 1.00 68.00 68 ALA A O 1
ATOM 517 N N . SER A 1 69 ? 12.644 1.810 -5.540 1.00 68.12 69 SER A N 1
ATOM 518 C CA . SER A 1 69 ? 12.555 2.425 -4.206 1.00 68.12 69 SER A CA 1
ATOM 519 C C . SER A 1 69 ? 12.530 3.956 -4.280 1.00 68.12 69 SER A C 1
ATOM 521 O O . SER A 1 69 ? 11.728 4.586 -3.608 1.00 68.12 69 SER A O 1
ATOM 523 N N . LYS A 1 70 ? 13.351 4.568 -5.147 1.00 71.56 70 LYS A N 1
ATOM 524 C CA . LYS A 1 70 ? 1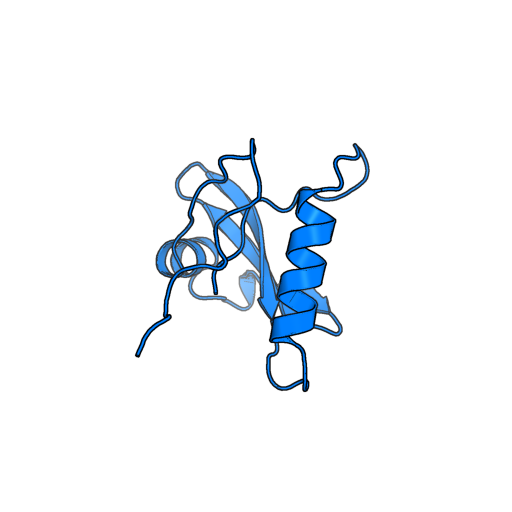3.354 6.030 -5.330 1.00 71.56 70 LYS A CA 1
ATOM 525 C C . LYS A 1 70 ? 12.071 6.518 -6.004 1.00 71.56 70 LYS A C 1
ATOM 527 O O . LYS A 1 70 ? 11.532 7.549 -5.615 1.00 71.56 70 LYS A O 1
ATOM 532 N N . SER A 1 71 ? 11.583 5.786 -7.008 1.00 69.81 71 SER A N 1
ATOM 533 C CA . SER A 1 71 ? 10.308 6.077 -7.674 1.00 69.81 71 SER A CA 1
ATOM 534 C C . SER A 1 71 ? 9.152 5.993 -6.687 1.00 69.81 71 SER A C 1
ATOM 536 O O . SER A 1 71 ? 8.276 6.846 -6.717 1.00 69.81 71 SER A O 1
ATOM 538 N N . PHE A 1 72 ? 9.182 5.024 -5.771 1.00 71.50 72 PHE A N 1
ATOM 539 C CA . PHE A 1 72 ? 8.190 4.892 -4.713 1.00 71.50 72 PHE A CA 1
ATOM 540 C C . PHE A 1 72 ? 8.189 6.070 -3.753 1.00 71.50 72 PHE A C 1
ATOM 542 O O . PHE A 1 72 ? 7.131 6.635 -3.507 1.00 71.50 72 PHE A O 1
ATOM 549 N N . ASP A 1 73 ? 9.354 6.473 -3.244 1.00 70.94 73 ASP A N 1
ATOM 550 C CA . ASP A 1 73 ? 9.445 7.609 -2.323 1.00 70.94 73 ASP A CA 1
ATOM 551 C C . ASP A 1 73 ? 8.896 8.888 -2.975 1.00 70.94 73 ASP A C 1
ATOM 553 O O . ASP A 1 73 ? 8.158 9.658 -2.349 1.00 70.94 73 ASP A O 1
ATOM 557 N N . ILE A 1 74 ? 9.191 9.083 -4.267 1.00 71.38 74 ILE A N 1
ATOM 558 C CA . ILE A 1 74 ? 8.660 10.189 -5.072 1.00 71.38 74 ILE A CA 1
ATOM 559 C C . ILE A 1 74 ? 7.144 10.053 -5.254 1.00 71.38 74 ILE A C 1
ATOM 561 O O . ILE A 1 74 ? 6.412 10.996 -4.955 1.00 71.38 74 ILE A O 1
ATOM 565 N N . GLU A 1 75 ? 6.657 8.903 -5.718 1.00 70.31 75 GLU A N 1
ATOM 566 C CA . GLU A 1 75 ? 5.233 8.632 -5.937 1.00 70.31 75 GLU A CA 1
ATOM 567 C C . GLU A 1 75 ? 4.423 8.810 -4.652 1.00 70.31 75 GLU A C 1
ATOM 569 O O . GLU A 1 75 ? 3.393 9.485 -4.661 1.00 70.31 75 GLU A O 1
ATOM 574 N N . CYS A 1 76 ? 4.908 8.277 -3.531 1.00 70.75 76 CYS A N 1
ATOM 575 C CA . CYS A 1 76 ? 4.330 8.494 -2.217 1.00 70.75 76 CYS A CA 1
ATOM 576 C C . CYS A 1 76 ? 4.314 9.982 -1.887 1.00 70.75 76 CYS A C 1
ATOM 578 O O . CYS A 1 76 ? 3.249 10.508 -1.581 1.00 70.75 76 CYS A O 1
ATOM 580 N N . THR A 1 77 ? 5.439 10.690 -1.965 1.00 73.19 77 THR A N 1
ATOM 581 C CA . THR A 1 77 ? 5.492 12.127 -1.638 1.00 73.19 77 THR A CA 1
ATOM 582 C C . THR A 1 77 ? 4.486 12.935 -2.462 1.00 73.19 77 THR A C 1
ATOM 584 O O . THR A 1 77 ? 3.729 13.735 -1.907 1.00 73.19 77 THR A O 1
ATOM 587 N N . VAL A 1 78 ? 4.417 12.679 -3.769 1.00 73.50 78 VAL A N 1
ATOM 588 C CA . VAL A 1 78 ? 3.482 13.338 -4.690 1.00 73.50 78 VAL A CA 1
ATOM 589 C C . VAL A 1 78 ? 2.034 13.001 -4.333 1.00 73.50 78 VAL A C 1
ATOM 591 O O . VAL A 1 78 ? 1.211 13.903 -4.165 1.00 73.50 78 VAL A O 1
ATOM 594 N N . MET A 1 79 ? 1.707 11.722 -4.153 1.00 69.88 79 MET A N 1
ATOM 595 C CA . MET A 1 79 ? 0.343 11.300 -3.828 1.00 69.88 79 MET A CA 1
ATOM 596 C C . MET A 1 79 ? -0.120 11.778 -2.444 1.00 69.88 79 MET A C 1
ATOM 598 O O . MET A 1 79 ? -1.310 12.030 -2.260 1.00 69.88 79 MET A O 1
ATOM 602 N N . HIS A 1 80 ? 0.788 11.968 -1.482 1.00 71.31 80 HIS A N 1
ATOM 603 C CA . HIS A 1 80 ? 0.455 12.558 -0.180 1.00 71.31 80 HIS A CA 1
ATOM 604 C C . HIS A 1 80 ? 0.094 14.049 -0.277 1.00 71.31 80 HIS A C 1
ATOM 606 O O . HIS A 1 80 ? -0.714 14.542 0.517 1.00 71.31 80 HIS A O 1
ATOM 612 N N . GLN A 1 81 ? 0.675 14.773 -1.237 1.00 72.56 81 GLN A N 1
ATOM 613 C CA . GLN A 1 81 ? 0.420 16.202 -1.446 1.00 72.56 81 GLN A CA 1
ATOM 614 C C . GLN A 1 81 ? -0.857 16.463 -2.253 1.00 72.56 81 GLN A C 1
ATOM 616 O O . GLN A 1 81 ? -1.493 17.508 -2.091 1.00 72.56 81 GLN A O 1
ATOM 621 N N . ILE A 1 82 ? -1.274 15.515 -3.093 1.00 76.44 82 ILE A N 1
ATOM 622 C CA . ILE A 1 82 ? -2.453 15.678 -3.939 1.00 76.44 82 ILE A CA 1
ATOM 623 C C . ILE A 1 82 ? -3.725 15.313 -3.166 1.00 76.44 82 ILE A C 1
ATOM 625 O O . ILE A 1 82 ? -4.015 14.152 -2.886 1.00 76.44 82 ILE A O 1
ATOM 629 N N . ARG A 1 83 ? -4.548 16.323 -2.867 1.00 78.19 83 ARG A N 1
ATOM 630 C CA . ARG A 1 83 ? -5.901 16.140 -2.324 1.00 78.19 83 ARG A CA 1
ATOM 631 C C . ARG A 1 83 ? -6.927 16.579 -3.353 1.00 78.19 83 ARG A C 1
ATOM 633 O O . ARG A 1 83 ? -7.174 17.767 -3.529 1.00 78.19 83 ARG A O 1
ATOM 640 N N . HIS A 1 84 ? -7.538 15.613 -4.024 1.00 82.56 84 HIS A N 1
ATOM 641 C CA . HIS A 1 84 ? -8.568 15.876 -5.017 1.00 82.56 84 HIS A CA 1
ATOM 642 C C . HIS A 1 84 ? -9.693 14.852 -4.890 1.00 82.56 84 HIS A C 1
ATOM 644 O O . HIS A 1 84 ? -9.434 13.670 -4.697 1.00 82.56 84 HIS A O 1
ATOM 650 N N . ARG A 1 85 ? -10.949 15.287 -5.046 1.00 83.69 85 ARG A N 1
ATOM 651 C CA . ARG A 1 85 ? -12.134 14.419 -4.884 1.00 83.69 85 ARG A CA 1
ATOM 652 C C . ARG A 1 85 ? -12.181 13.220 -5.846 1.00 83.69 85 ARG A C 1
ATOM 654 O O . ARG A 1 85 ? -12.876 12.257 -5.564 1.00 83.69 85 ARG A O 1
ATOM 661 N N . ASN A 1 86 ? -11.455 13.297 -6.965 1.00 83.25 86 ASN A N 1
ATOM 662 C CA . ASN A 1 86 ? -11.387 12.238 -7.981 1.00 83.25 86 ASN A CA 1
ATOM 663 C C . ASN A 1 86 ? -10.071 11.439 -7.941 1.00 83.25 86 ASN A C 1
ATOM 665 O O . ASN A 1 86 ? -9.829 10.654 -8.852 1.00 83.25 86 ASN A O 1
ATOM 669 N N . LEU A 1 87 ? -9.189 11.679 -6.964 1.00 77.44 87 LEU A N 1
ATOM 670 C CA . LEU A 1 87 ? -7.920 10.960 -6.837 1.00 77.44 87 LEU A CA 1
ATOM 671 C C . LEU A 1 87 ? -7.907 10.145 -5.549 1.00 77.44 87 LEU A C 1
ATOM 673 O O . LEU A 1 87 ? -8.406 10.586 -4.513 1.00 77.44 87 LEU A O 1
ATOM 677 N N . VAL A 1 88 ? -7.347 8.938 -5.631 1.00 74.81 88 VAL A N 1
ATOM 678 C CA . VAL A 1 88 ? -7.228 8.042 -4.481 1.00 74.81 88 VAL A CA 1
ATOM 679 C C . VAL A 1 88 ? -6.288 8.681 -3.467 1.00 74.81 88 VAL A C 1
ATOM 681 O O . VAL A 1 88 ? -5.163 9.056 -3.790 1.00 74.81 88 VAL A O 1
ATOM 684 N N . LYS A 1 89 ? -6.755 8.807 -2.227 1.00 74.50 89 LYS A N 1
ATOM 685 C CA . LYS A 1 89 ? -5.925 9.278 -1.123 1.00 74.50 89 LYS A CA 1
ATOM 686 C C . LYS A 1 89 ? -4.977 8.155 -0.708 1.00 74.50 89 LYS A C 1
ATOM 688 O O . LYS A 1 89 ? -5.439 7.108 -0.260 1.00 74.50 89 LYS A O 1
ATOM 693 N N . VAL A 1 90 ? -3.670 8.389 -0.797 1.00 71.19 90 VAL A N 1
ATOM 694 C CA . VAL A 1 90 ? -2.691 7.503 -0.156 1.00 71.19 90 VAL A CA 1
ATOM 695 C C . VAL A 1 90 ? -2.778 7.703 1.351 1.00 71.19 90 VAL A C 1
ATOM 697 O O . VAL A 1 90 ? -2.755 8.830 1.851 1.00 71.19 90 VAL A O 1
ATOM 700 N N . ILE A 1 91 ? -2.968 6.593 2.061 1.00 65.81 91 ILE A N 1
ATOM 701 C CA . ILE A 1 91 ? -3.173 6.595 3.508 1.00 65.81 91 ILE A CA 1
ATOM 702 C C . ILE A 1 91 ? -1.828 6.510 4.225 1.00 65.81 91 ILE A C 1
ATOM 704 O O . ILE A 1 91 ? -1.670 7.184 5.235 1.00 65.81 91 ILE A O 1
ATOM 708 N N . MET A 1 92 ? -0.881 5.709 3.721 1.00 69.31 92 MET A N 1
ATOM 709 C CA . MET A 1 92 ? 0.427 5.488 4.342 1.00 69.31 92 MET A CA 1
ATOM 710 C C . MET A 1 92 ? 1.341 4.596 3.477 1.00 69.31 92 MET A C 1
ATOM 712 O O . MET A 1 92 ? 0.862 3.935 2.554 1.00 69.31 92 MET A O 1
ATOM 716 N N . SER A 1 93 ? 2.646 4.585 3.775 1.00 68.69 93 SER A N 1
ATOM 717 C CA . SER A 1 93 ? 3.653 3.691 3.184 1.00 68.69 93 SER A CA 1
ATOM 718 C C . SER A 1 93 ? 4.332 2.846 4.270 1.00 68.69 93 SER A C 1
ATOM 720 O O . SER A 1 93 ? 4.601 3.331 5.367 1.00 68.69 93 SER A O 1
ATOM 722 N N . CYS A 1 94 ? 4.592 1.572 3.969 1.00 70.75 94 CYS A N 1
ATOM 723 C CA . CYS A 1 94 ? 5.430 0.689 4.780 1.00 70.75 94 CYS A CA 1
ATOM 724 C C . CYS A 1 94 ? 6.687 0.378 3.953 1.00 70.75 94 CYS A C 1
ATOM 726 O O . CYS A 1 94 ? 6.517 -0.155 2.852 1.00 70.75 94 CYS A O 1
ATOM 728 N N . PRO A 1 95 ? 7.894 0.745 4.418 1.00 62.56 95 PRO A N 1
ATOM 729 C CA . PRO A 1 95 ? 9.139 0.325 3.781 1.00 62.56 95 PRO A CA 1
ATOM 730 C C . PRO A 1 95 ? 9.380 -1.184 3.925 1.00 62.56 95 PRO A C 1
ATOM 732 O O . PRO A 1 95 ? 8.769 -1.809 4.828 1.00 62.56 95 PRO A O 1
#

InterPro domains:
  IPR000719 Protein kinase domain [PS50011] (31-95)
  IPR001245 Serine-threonine/tyrosine-protein kinase, catalytic domain [PF07714] (36-94)
  IPR011009 Protein kinase-like domain superfamily [SSF56112] (9-94)
  IPR051809 Plant receptor-like serine/threonine-protein kinase [PTHR27008] (12-94)

Nearest PDB structures (foldseek):
  5lpz-assembly1_A  TM=8.934E-01  e=9.195E-06  Arabidopsis thaliana
  5lpb-assembly1_A  TM=8.898E-01  e=9.823E-06  Arabidopsis thaliana
  5lpv-assembly1_A  TM=8.922E-01  e=1.279E-05  Arabidopsis thaliana
  5lpy-assembly1_A  TM=8.859E-01  e=1.667E-05  Arabidopsis thaliana
  5lpw-assembly1_A  TM=8.924E-01  e=2.032E-05  Arabidopsis thaliana